Protein AF-A0A351KYH1-F1 (afdb_monomer_lite)

Foldseek 3Di:
DDDDDDDDPPDDDDDPPPDDPDPPPPPPPDDPAPVPDQKDWQDDDPPTKIKGFDPQKKKKAAPDLDD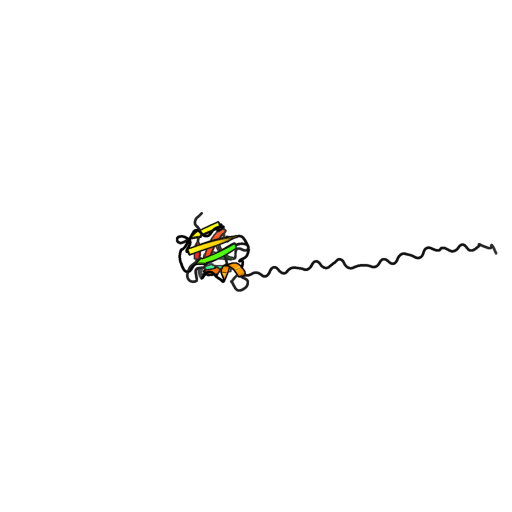DPPQFPDAPDNRRMGMHGGDDDPVVRVVGRIDMGTWIAIPPVGFIWDDPPPDTDTDDD

Sequence (125 aa):
MIYFPTQLLLIVEPWQIYSLPLIAEVRYQTDYFSEYPQQIRAGTERSAVLYRRQPGYYAVHYKEPGAIARGAVLQLNDGAIAVYSGEPDTTRLTSNQATIGPIYTLQPDGSLAVPTGMVFIRFAE

Secondary structure (DSSP, 8-state):
-------------------------------TTTTS-SEEEESSSTT-EEEEEEEEEEEEEESS--S--TT-SEEEGGGTEEEEES---HHHHSSSSEEEEEEEEEETT--EEEE-SS-EEEPP-

pLDDT: mean 75.53, std 16.76, range [33.25, 94.25]

Structure (mmCIF, N/CA/C/O backbone):
data_AF-A0A351KYH1-F1
#
_entry.id   AF-A0A351KYH1-F1
#
loop_
_atom_site.group_PDB
_atom_site.id
_atom_site.type_symbol
_atom_site.label_atom_id
_atom_site.label_alt_id
_atom_site.label_comp_id
_atom_site.label_asym_id
_atom_site.label_entity_id
_atom_site.label_seq_id
_atom_site.pdbx_PDB_ins_code
_atom_site.Cartn_x
_atom_site.Cartn_y
_atom_site.Cartn_z
_atom_site.occupancy
_atom_site.B_iso_or_equiv
_atom_site.auth_seq_id
_atom_site.auth_comp_id
_atom_site.auth_asym_id
_atom_site.auth_atom_id
_atom_site.pdbx_PDB_model_num
ATOM 1 N N . MET A 1 1 ? 64.179 -25.495 65.106 1.00 44.62 1 MET A N 1
ATOM 2 C CA . MET A 1 1 ? 65.105 -25.451 63.955 1.00 44.62 1 MET A CA 1
ATOM 3 C C . MET A 1 1 ? 64.949 -26.733 63.166 1.00 44.62 1 MET A C 1
ATOM 5 O O . MET A 1 1 ? 65.476 -27.751 63.586 1.00 44.62 1 MET A O 1
ATOM 9 N N . ILE A 1 2 ? 64.195 -26.687 62.070 1.00 37.56 2 ILE A N 1
ATOM 10 C CA . ILE A 1 2 ? 64.225 -27.715 61.028 1.00 37.56 2 ILE A CA 1
ATOM 11 C C . ILE A 1 2 ? 64.238 -26.956 59.703 1.00 37.56 2 ILE A C 1
ATOM 13 O O . ILE A 1 2 ? 63.425 -26.064 59.472 1.00 37.56 2 ILE A O 1
ATOM 17 N N . TYR A 1 3 ? 65.273 -27.254 58.934 1.00 33.25 3 TYR A N 1
ATOM 18 C CA . TYR A 1 3 ? 65.665 -26.663 57.667 1.00 33.25 3 TYR A CA 1
ATOM 19 C C . TYR A 1 3 ? 64.758 -27.235 56.567 1.00 33.25 3 TYR A C 1
ATOM 21 O O . TYR A 1 3 ? 64.664 -28.455 56.445 1.00 33.25 3 TYR A O 1
ATOM 29 N N . PHE A 1 4 ? 64.097 -26.385 55.782 1.00 40.91 4 PHE A N 1
ATOM 30 C CA . PHE A 1 4 ? 63.373 -26.803 54.577 1.00 40.91 4 PHE A CA 1
ATOM 31 C C . PHE A 1 4 ? 64.103 -26.242 53.353 1.00 40.91 4 PHE A C 1
ATOM 33 O O . PHE A 1 4 ? 64.294 -25.026 53.285 1.00 40.91 4 PHE A O 1
ATOM 40 N N . PRO A 1 5 ? 64.552 -27.091 52.412 1.00 47.28 5 PRO A N 1
ATOM 41 C CA . PRO A 1 5 ? 65.251 -26.629 51.229 1.00 47.28 5 PRO A CA 1
ATOM 42 C C . PRO A 1 5 ? 64.269 -26.076 50.193 1.00 47.28 5 PRO A C 1
ATOM 44 O O . PRO A 1 5 ? 63.198 -26.621 49.934 1.00 47.28 5 PRO A O 1
ATOM 47 N N . THR A 1 6 ? 64.699 -24.973 49.601 1.00 49.69 6 THR A N 1
ATOM 48 C CA . THR A 1 6 ? 64.114 -24.212 48.505 1.00 49.69 6 THR A CA 1
ATOM 49 C C . THR A 1 6 ? 63.897 -25.077 47.260 1.00 49.69 6 THR A C 1
ATOM 51 O O . THR A 1 6 ? 64.854 -25.613 46.704 1.00 49.69 6 THR A O 1
ATOM 54 N N . GLN A 1 7 ? 62.667 -25.128 46.746 1.00 45.44 7 GLN A N 1
ATOM 55 C CA . GLN A 1 7 ? 62.413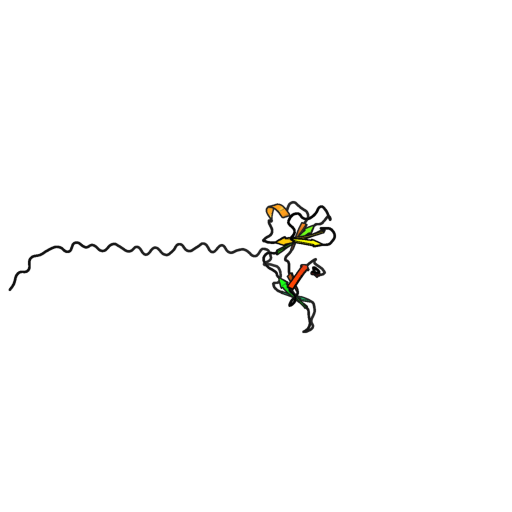 -25.384 45.328 1.00 45.44 7 GLN A CA 1
ATOM 56 C C . GLN A 1 7 ? 61.475 -24.304 44.789 1.00 45.44 7 GLN A C 1
ATOM 58 O O . GLN A 1 7 ? 60.378 -24.087 45.298 1.00 45.44 7 GLN A O 1
ATOM 63 N N . LEU A 1 8 ? 61.985 -23.587 43.786 1.00 40.31 8 LEU A N 1
ATOM 64 C CA . LEU A 1 8 ? 61.317 -22.534 43.037 1.00 40.31 8 LEU A CA 1
ATOM 65 C C . LEU A 1 8 ? 60.003 -23.044 42.433 1.00 40.31 8 LEU A C 1
ATOM 67 O O . LEU A 1 8 ? 60.016 -23.842 41.496 1.00 40.31 8 LEU A O 1
ATOM 71 N N . LEU A 1 9 ? 58.878 -22.510 42.904 1.00 42.03 9 LEU A N 1
ATOM 72 C CA . LEU A 1 9 ? 57.621 -22.523 42.161 1.00 42.03 9 LEU A CA 1
ATOM 73 C C . LEU A 1 9 ? 57.713 -21.491 41.031 1.00 42.03 9 LEU A C 1
ATOM 75 O O . LEU A 1 9 ? 57.341 -20.331 41.183 1.00 42.03 9 LEU A O 1
ATOM 79 N N . LEU A 1 10 ? 58.242 -21.921 39.887 1.00 47.59 10 LEU A N 1
ATOM 80 C CA . LEU A 1 10 ? 58.003 -21.264 38.605 1.00 47.59 10 LEU A CA 1
ATOM 81 C C . LEU A 1 10 ? 56.638 -21.718 38.082 1.00 47.59 10 LEU A C 1
ATOM 83 O O . LEU A 1 10 ? 56.552 -22.692 37.342 1.00 47.59 10 LEU A O 1
ATOM 87 N N . ILE A 1 11 ? 55.576 -21.006 38.454 1.00 41.84 11 ILE A N 1
ATOM 88 C CA . ILE A 1 11 ? 54.342 -20.965 37.664 1.00 41.84 11 ILE A CA 1
ATOM 89 C C . ILE A 1 11 ? 53.929 -19.498 37.598 1.00 41.84 11 ILE A C 1
ATOM 91 O O . ILE A 1 11 ? 53.256 -18.972 38.477 1.00 41.84 11 ILE A O 1
ATOM 95 N N . VAL A 1 12 ? 54.434 -18.818 36.571 1.00 45.91 12 VAL A N 1
ATOM 96 C CA . VAL A 1 12 ? 53.964 -1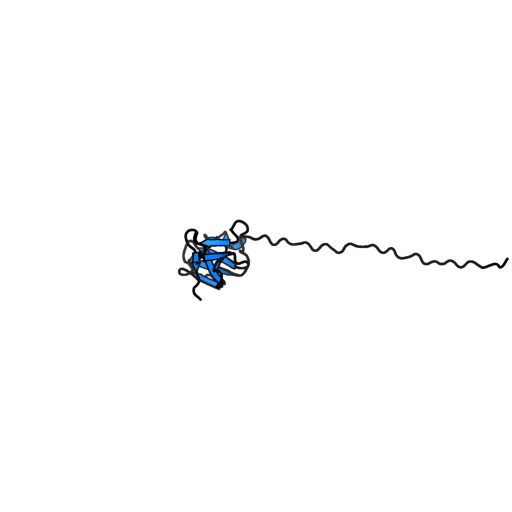7.495 36.166 1.00 45.91 12 VAL A CA 1
ATOM 97 C C . VAL A 1 12 ? 52.600 -17.709 35.513 1.00 45.91 12 VAL A C 1
ATOM 99 O O . VAL A 1 12 ? 52.498 -18.394 34.496 1.00 45.91 12 VAL A O 1
ATOM 102 N N . GLU A 1 13 ? 51.557 -17.181 36.146 1.00 53.56 13 GLU A N 1
ATOM 103 C CA . GLU A 1 13 ? 50.176 -17.231 35.670 1.00 53.56 13 GLU A CA 1
ATOM 104 C C . GLU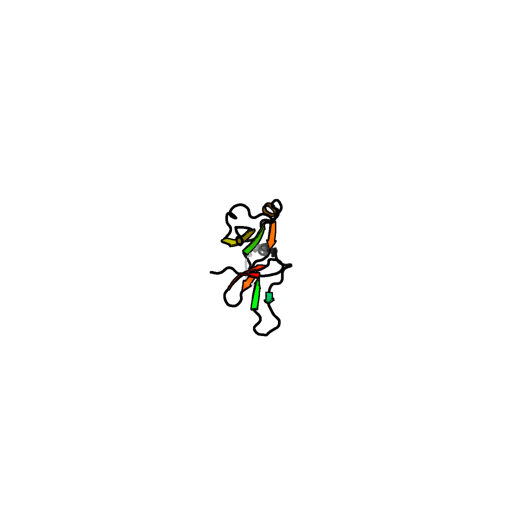 A 1 13 ? 50.054 -16.594 34.271 1.00 53.56 13 GLU A C 1
ATOM 106 O O . GLU A 1 13 ? 50.631 -15.527 34.026 1.00 53.56 13 GLU A O 1
ATOM 111 N N . PRO A 1 14 ? 49.325 -17.208 33.321 1.00 49.97 14 PRO A N 1
ATOM 112 C CA . PRO A 1 14 ? 49.096 -16.586 32.031 1.00 49.97 14 PRO A CA 1
ATOM 113 C C . PRO A 1 14 ? 48.080 -15.450 32.185 1.00 49.97 14 PRO A C 1
ATOM 115 O O . PRO A 1 14 ? 46.944 -15.645 32.611 1.00 49.97 14 PRO A O 1
ATOM 118 N N . TRP A 1 15 ? 48.511 -14.255 31.792 1.00 40.19 15 TRP A N 1
ATOM 119 C CA . TRP A 1 15 ? 47.706 -13.053 31.632 1.00 40.19 15 TRP A CA 1
ATOM 120 C C . TRP A 1 15 ? 46.444 -13.345 30.801 1.00 40.19 15 TRP A C 1
ATOM 122 O O . TRP A 1 15 ? 46.505 -13.436 29.575 1.00 40.19 15 TRP A O 1
ATOM 132 N N . GLN A 1 16 ? 45.284 -13.473 31.452 1.00 49.66 16 GLN A N 1
ATOM 133 C CA . GLN A 1 16 ? 43.989 -13.445 30.771 1.00 49.66 16 GLN A CA 1
ATOM 134 C C . GLN A 1 16 ? 43.712 -12.014 30.310 1.00 49.66 16 GLN A C 1
ATOM 136 O O . GLN A 1 16 ? 43.208 -11.172 31.051 1.00 49.66 16 GLN A O 1
ATOM 141 N N . ILE A 1 17 ? 44.064 -11.739 29.057 1.00 56.19 17 ILE A N 1
ATOM 142 C CA . ILE A 1 17 ? 43.616 -10.549 28.342 1.00 56.19 17 ILE A CA 1
ATOM 143 C C . ILE A 1 17 ? 42.111 -10.721 28.124 1.00 56.19 17 ILE A C 1
ATOM 145 O O . ILE A 1 17 ? 41.678 -11.495 27.272 1.00 56.19 17 ILE A O 1
ATOM 149 N N . TYR A 1 18 ? 41.298 -10.028 28.918 1.00 49.97 18 TYR A N 1
ATOM 150 C CA . TYR A 1 18 ? 39.865 -9.920 28.670 1.00 49.97 18 TYR A CA 1
ATOM 151 C C . TYR A 1 18 ? 39.649 -9.080 27.404 1.00 49.97 18 TYR A C 1
ATOM 153 O O . TYR A 1 18 ? 39.580 -7.854 27.458 1.00 49.97 18 TYR A O 1
ATOM 161 N N . SER A 1 19 ? 39.570 -9.729 26.244 1.00 60.88 19 SER A N 1
ATOM 162 C CA . SER A 1 19 ? 39.052 -9.099 25.031 1.00 60.88 19 SER A CA 1
ATOM 163 C C . SER A 1 19 ? 37.539 -8.959 25.176 1.00 60.88 19 SER A C 1
ATOM 165 O O . SER A 1 19 ? 36.827 -9.960 25.259 1.00 60.88 19 SER A O 1
ATOM 167 N N . LEU A 1 20 ? 37.044 -7.720 25.228 1.00 63.47 20 LEU A N 1
ATOM 168 C CA . LEU A 1 20 ? 35.613 -7.450 25.090 1.00 63.47 20 LEU A CA 1
ATOM 169 C C . LEU A 1 20 ? 35.122 -8.115 23.793 1.00 63.47 20 LEU A C 1
ATOM 171 O O . LEU A 1 20 ? 35.824 -8.027 22.778 1.00 63.47 20 LEU A O 1
ATOM 175 N N . PRO A 1 21 ? 33.962 -8.796 23.800 1.00 60.97 21 PRO A N 1
ATOM 176 C CA . PRO A 1 21 ? 33.424 -9.373 22.580 1.00 60.97 21 PRO A CA 1
ATOM 177 C C . PRO A 1 21 ? 33.266 -8.260 21.547 1.00 60.97 21 PRO A C 1
ATOM 179 O O . PRO A 1 21 ? 32.829 -7.156 21.880 1.00 60.97 21 PRO A O 1
ATOM 182 N N . LEU A 1 22 ? 33.658 -8.557 20.306 1.00 61.97 22 LEU A N 1
ATOM 183 C CA . LEU A 1 22 ? 33.458 -7.695 19.149 1.00 61.97 22 LEU A CA 1
ATOM 184 C C . LEU A 1 22 ? 32.006 -7.206 19.181 1.00 61.97 22 LEU A C 1
ATOM 186 O O . LEU A 1 22 ? 31.084 -8.008 19.028 1.00 61.97 22 LEU A O 1
ATOM 190 N N . ILE A 1 23 ? 31.802 -5.918 19.464 1.00 63.25 23 ILE A N 1
ATOM 191 C CA . ILE A 1 23 ? 30.474 -5.309 19.444 1.00 63.25 23 ILE A CA 1
ATOM 192 C C . ILE A 1 23 ? 29.972 -5.520 18.021 1.00 63.25 23 ILE A C 1
ATOM 194 O O . ILE A 1 23 ? 30.526 -4.947 17.084 1.00 63.25 23 ILE A O 1
ATOM 198 N N . ALA A 1 24 ? 28.992 -6.408 17.850 1.00 64.75 24 ALA A N 1
ATOM 199 C CA . ALA A 1 24 ? 28.357 -6.612 16.563 1.00 64.75 24 ALA A CA 1
ATOM 200 C C . ALA A 1 24 ? 27.868 -5.241 16.091 1.00 64.75 24 ALA A C 1
ATOM 202 O O . ALA A 1 24 ? 27.123 -4.576 16.814 1.00 64.75 24 ALA A O 1
ATOM 203 N N . GLU A 1 25 ? 28.333 -4.789 14.926 1.00 59.19 25 GLU A N 1
ATOM 204 C CA . GLU A 1 25 ? 27.814 -3.574 14.310 1.00 59.19 25 GLU A CA 1
ATOM 205 C C . GLU A 1 25 ? 26.296 -3.717 14.209 1.00 59.19 25 GLU A C 1
ATOM 207 O O . GLU A 1 25 ? 25.776 -4.522 13.431 1.00 59.19 25 GLU A O 1
ATOM 212 N N . VAL A 1 26 ? 25.573 -2.951 15.024 1.00 59.62 26 VAL A N 1
ATOM 213 C CA . VAL A 1 26 ? 24.128 -2.821 14.896 1.00 59.62 26 VAL A CA 1
ATOM 214 C C . VAL A 1 26 ? 23.908 -2.044 13.609 1.00 59.62 26 VAL A C 1
ATOM 216 O O . VAL A 1 26 ? 23.986 -0.816 13.580 1.00 59.62 26 VAL A O 1
ATOM 219 N N . ARG A 1 27 ? 23.690 -2.765 12.507 1.00 54.81 27 ARG A N 1
ATOM 220 C CA . ARG A 1 27 ? 23.217 -2.158 11.268 1.00 54.81 27 ARG A CA 1
ATOM 221 C C . ARG A 1 27 ? 21.812 -1.650 11.546 1.00 54.81 27 ARG A C 1
ATOM 223 O O . ARG A 1 27 ? 20.863 -2.428 11.573 1.00 54.81 27 ARG A O 1
ATOM 230 N N . TYR A 1 28 ? 21.692 -0.353 11.808 1.00 56.44 28 TYR A N 1
ATOM 231 C CA . TYR A 1 28 ? 20.398 0.308 11.847 1.00 56.44 28 TYR A CA 1
ATOM 232 C C . TYR A 1 28 ? 19.781 0.161 10.459 1.00 56.44 28 TYR A C 1
ATOM 234 O O . TYR A 1 28 ? 20.248 0.759 9.492 1.00 56.44 28 TYR A O 1
ATOM 242 N N . GLN A 1 29 ? 18.772 -0.698 10.349 1.00 62.84 29 GLN A N 1
ATOM 243 C CA . GLN A 1 29 ? 17.964 -0.779 9.148 1.00 62.84 29 GLN A CA 1
ATOM 244 C C . GLN A 1 29 ? 17.128 0.498 9.096 1.00 62.84 29 GLN A C 1
ATOM 246 O O . GLN A 1 29 ? 16.171 0.657 9.851 1.00 62.84 29 GLN A O 1
ATOM 251 N N . THR A 1 30 ? 17.564 1.453 8.279 1.00 71.25 30 THR A N 1
ATOM 252 C CA . THR A 1 30 ? 16.851 2.712 8.071 1.00 71.25 30 THR A CA 1
ATOM 253 C C . THR A 1 30 ? 15.492 2.410 7.451 1.00 71.25 30 THR A C 1
ATOM 255 O O . THR A 1 30 ? 15.423 1.866 6.352 1.00 71.25 30 THR A O 1
ATOM 258 N N . ASP A 1 31 ? 14.414 2.755 8.153 1.00 84.94 31 ASP A N 1
ATOM 259 C CA . ASP A 1 31 ? 13.052 2.661 7.627 1.00 84.94 31 ASP A CA 1
ATOM 260 C C . ASP A 1 31 ? 12.866 3.711 6.522 1.00 84.94 31 ASP A C 1
ATOM 262 O O . ASP A 1 31 ? 12.806 4.918 6.795 1.00 84.94 31 ASP A O 1
ATOM 266 N N . TYR A 1 32 ? 12.785 3.242 5.273 1.00 86.75 32 TYR A N 1
ATOM 267 C CA . TYR A 1 32 ? 12.640 4.092 4.090 1.00 86.75 32 TYR A CA 1
ATOM 268 C C . TYR A 1 32 ? 11.391 4.981 4.157 1.00 86.75 32 TYR A C 1
ATOM 270 O O . TYR A 1 32 ? 11.375 6.088 3.624 1.00 86.75 32 TYR A O 1
ATOM 278 N N . PHE A 1 33 ? 10.350 4.530 4.860 1.00 91.12 33 PHE A N 1
ATOM 279 C CA . PHE A 1 33 ? 9.088 5.245 5.006 1.00 91.12 33 PHE A CA 1
ATOM 280 C C . PHE A 1 33 ? 8.946 5.918 6.374 1.00 91.12 33 PHE A C 1
ATOM 282 O O . PHE A 1 33 ? 7.829 6.208 6.801 1.00 91.12 33 PHE A O 1
ATOM 289 N N . SER A 1 34 ? 10.047 6.192 7.076 1.00 90.75 34 SER A N 1
ATOM 290 C CA . SER A 1 34 ? 10.042 6.834 8.402 1.00 90.75 34 SER A CA 1
ATOM 291 C C . SER A 1 34 ? 9.261 8.155 8.462 1.00 90.75 34 SER A C 1
ATOM 293 O O . SER A 1 34 ? 8.632 8.428 9.482 1.00 90.75 34 SER A O 1
ATOM 295 N N . GLU A 1 35 ? 9.220 8.922 7.369 1.00 91.00 35 GLU A N 1
ATOM 296 C CA . GLU A 1 35 ? 8.465 10.182 7.264 1.00 91.00 35 GLU A CA 1
ATOM 297 C C . GLU A 1 35 ? 6.942 9.992 7.175 1.00 91.00 35 GLU A C 1
ATOM 299 O O . GLU A 1 35 ? 6.171 10.919 7.422 1.00 91.00 35 GLU A O 1
ATOM 304 N N . TYR A 1 36 ? 6.482 8.788 6.835 1.00 90.56 36 TYR A N 1
ATOM 305 C CA . TYR A 1 36 ? 5.062 8.478 6.753 1.00 90.56 36 TYR A CA 1
ATOM 306 C C . TYR A 1 36 ? 4.511 8.141 8.147 1.00 90.56 36 TYR A C 1
ATOM 308 O O . TYR A 1 36 ? 5.232 7.621 9.004 1.00 90.56 36 TYR A O 1
ATOM 316 N N . PRO A 1 37 ? 3.216 8.367 8.412 1.00 92.56 37 PRO A N 1
ATOM 317 C CA . PRO A 1 37 ? 2.625 7.997 9.691 1.00 92.56 37 PRO A CA 1
ATOM 318 C C . PRO A 1 37 ? 2.557 6.473 9.852 1.00 92.56 37 PRO 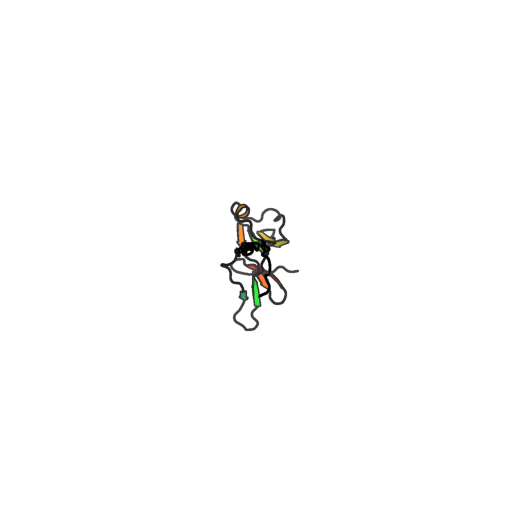A C 1
ATOM 320 O O . PRO A 1 37 ? 2.267 5.739 8.905 1.00 92.56 37 PRO A O 1
ATOM 323 N N . GLN A 1 38 ? 2.772 5.987 11.075 1.00 93.62 38 GLN A N 1
ATOM 324 C CA . GLN A 1 38 ? 2.636 4.562 11.411 1.00 93.62 38 GLN A CA 1
ATOM 325 C C . GLN A 1 38 ? 1.181 4.087 11.373 1.00 93.62 38 GLN A C 1
ATOM 327 O O . GLN A 1 38 ? 0.902 2.922 11.086 1.00 93.62 38 GLN A O 1
ATOM 332 N N . GLN A 1 39 ? 0.248 4.990 11.677 1.00 92.94 39 GLN A N 1
ATOM 333 C CA . GLN A 1 39 ? -1.181 4.721 11.698 1.00 92.94 39 GLN A CA 1
ATOM 334 C C . GLN A 1 39 ? -1.945 5.878 11.070 1.00 92.94 39 GLN A C 1
ATOM 336 O O . GLN A 1 39 ? -1.623 7.043 11.295 1.00 92.94 39 GLN A O 1
ATOM 341 N N . ILE A 1 40 ? -2.976 5.542 10.304 1.00 91.19 40 ILE A N 1
ATOM 342 C CA . ILE A 1 40 ? -3.879 6.502 9.679 1.00 91.19 40 ILE A CA 1
ATOM 343 C C . ILE A 1 40 ? -5.298 6.131 10.079 1.00 91.19 40 ILE A C 1
ATOM 345 O O . ILE A 1 40 ? -5.732 4.995 9.905 1.00 91.19 40 ILE A O 1
ATOM 349 N N . ARG A 1 41 ? -6.027 7.107 10.615 1.00 90.56 41 ARG A N 1
ATOM 350 C CA . ARG A 1 41 ? -7.430 6.956 10.990 1.00 90.56 41 ARG A CA 1
ATOM 351 C C . ARG A 1 41 ? -8.305 7.625 9.940 1.00 90.56 41 ARG A C 1
ATOM 353 O O . ARG A 1 41 ? -8.202 8.829 9.724 1.00 90.56 41 ARG A O 1
ATOM 360 N N . ALA A 1 42 ? -9.160 6.844 9.294 1.00 86.38 42 ALA A N 1
ATOM 361 C CA . ALA A 1 42 ? -10.124 7.327 8.319 1.00 86.38 42 ALA A CA 1
ATOM 362 C C . ALA A 1 42 ? -11.464 7.602 9.015 1.00 86.38 42 ALA A C 1
ATOM 364 O O . ALA A 1 42 ? -12.278 6.699 9.211 1.00 86.38 42 ALA A O 1
ATOM 365 N N . GLY A 1 43 ? -11.663 8.862 9.409 1.00 84.56 43 GLY A N 1
ATOM 366 C CA . GLY A 1 43 ? -12.861 9.348 10.096 1.00 84.56 43 GLY A CA 1
ATOM 367 C C . GLY A 1 43 ? -12.585 9.870 11.510 1.00 84.56 43 GLY A C 1
ATOM 368 O O . GLY A 1 43 ? -11.520 9.654 12.090 1.00 84.56 43 GLY A O 1
ATOM 369 N N . THR A 1 44 ? -13.558 10.582 12.075 1.00 85.38 44 THR A N 1
ATOM 370 C CA . THR A 1 44 ? -13.462 11.190 13.415 1.00 85.38 44 THR A CA 1
ATOM 371 C C . THR A 1 44 ? -14.181 10.372 14.493 1.00 85.38 44 THR A C 1
ATOM 373 O O . THR A 1 44 ? -13.837 10.473 15.675 1.00 85.38 44 THR A O 1
ATOM 376 N N . GLU A 1 45 ? -15.116 9.506 14.099 1.00 88.94 45 GLU A N 1
ATOM 377 C CA . GLU A 1 45 ? -15.947 8.680 14.982 1.00 88.94 45 GLU A CA 1
ATOM 378 C C . GLU A 1 45 ? -15.193 7.512 15.624 1.00 88.94 45 GLU A C 1
ATOM 380 O O . GLU A 1 45 ? -14.202 7.022 15.091 1.00 88.94 45 GLU A O 1
ATOM 385 N N . ARG A 1 46 ? -15.660 7.004 16.771 1.00 78.88 46 ARG A N 1
ATOM 386 C CA . ARG A 1 46 ? -15.018 5.855 17.448 1.00 78.88 46 ARG A CA 1
ATOM 387 C C . ARG A 1 46 ? -14.956 4.586 16.585 1.00 78.88 46 ARG A C 1
ATOM 389 O O . ARG A 1 46 ? -14.042 3.797 16.767 1.00 78.88 46 ARG A O 1
ATOM 396 N N . SER A 1 47 ? -15.888 4.435 15.651 1.00 82.56 47 SER A N 1
ATOM 397 C CA . SER A 1 47 ? -15.965 3.380 14.630 1.00 82.56 47 SER A CA 1
ATOM 398 C C . SER A 1 47 ? -15.068 3.631 13.410 1.00 82.56 47 SER A C 1
ATOM 400 O O . SER A 1 47 ? -15.107 2.857 12.457 1.00 82.56 47 SER A O 1
ATOM 402 N N . ALA A 1 48 ? -14.288 4.717 13.403 1.00 85.00 48 ALA A N 1
ATOM 403 C CA . ALA A 1 48 ? -13.426 5.071 12.286 1.00 85.00 48 ALA A CA 1
ATOM 404 C C . ALA A 1 48 ? -12.438 3.950 11.968 1.00 85.00 48 ALA A C 1
ATOM 406 O O . ALA A 1 48 ? -11.807 3.362 12.848 1.00 85.00 48 ALA A O 1
ATOM 407 N N . VAL A 1 49 ? -12.277 3.721 10.673 1.00 89.19 49 VAL A N 1
ATOM 408 C CA . VAL A 1 49 ? -11.377 2.711 10.143 1.00 89.19 49 VAL A CA 1
ATOM 409 C C . VAL A 1 49 ? -9.928 3.084 10.458 1.00 89.19 49 VAL A C 1
ATOM 411 O O . VAL A 1 49 ? -9.524 4.237 10.292 1.00 89.19 49 VAL A O 1
ATOM 414 N N . LEU A 1 50 ? -9.134 2.098 10.870 1.00 91.81 50 LEU A N 1
ATOM 415 C CA . LEU A 1 50 ? -7.709 2.260 11.132 1.00 91.81 50 LEU A CA 1
ATOM 416 C C . LEU A 1 50 ? -6.882 1.534 10.077 1.00 91.81 50 LEU A C 1
ATOM 418 O O . LEU A 1 50 ? -7.142 0.381 9.743 1.00 91.81 50 LEU A O 1
ATOM 422 N N . TYR A 1 51 ? -5.852 2.215 9.601 1.00 93.00 51 TYR A N 1
ATOM 423 C CA . TYR A 1 51 ? -4.823 1.673 8.735 1.00 93.00 51 TYR A CA 1
ATOM 424 C C . TYR A 1 51 ? -3.493 1.696 9.473 1.00 93.00 51 TYR A C 1
ATOM 426 O O . TYR A 1 51 ? -3.151 2.699 10.100 1.00 93.00 51 TYR A O 1
ATOM 434 N N . ARG A 1 52 ? -2.721 0.615 9.387 1.00 94.25 52 ARG A N 1
ATOM 435 C CA . ARG A 1 52 ? -1.382 0.520 9.979 1.00 94.25 52 ARG A CA 1
ATOM 436 C C . ARG A 1 52 ? -0.345 0.325 8.885 1.00 94.25 52 ARG A C 1
ATOM 438 O O . ARG A 1 52 ? -0.587 -0.460 7.978 1.00 94.25 52 ARG A O 1
ATOM 445 N N . ARG A 1 53 ? 0.789 1.028 8.948 1.00 93.88 53 ARG A N 1
ATOM 446 C CA . ARG A 1 53 ? 1.864 0.834 7.969 1.00 93.88 53 ARG A CA 1
ATOM 447 C C . ARG A 1 53 ? 2.363 -0.607 8.049 1.00 93.88 53 ARG A C 1
ATOM 449 O O . ARG A 1 53 ? 2.651 -1.103 9.138 1.00 93.88 53 ARG A O 1
ATOM 456 N N . GLN A 1 54 ? 2.454 -1.254 6.894 1.00 92.31 54 GLN A N 1
ATOM 457 C CA . GLN A 1 54 ? 2.911 -2.625 6.755 1.00 92.31 54 GLN A CA 1
ATOM 458 C C . GLN A 1 54 ? 4.385 -2.627 6.331 1.00 92.31 54 GLN A C 1
ATOM 460 O O . GLN A 1 54 ? 4.686 -2.245 5.200 1.00 92.31 54 GLN A O 1
ATOM 465 N N . PRO A 1 55 ? 5.313 -3.037 7.211 1.00 90.69 55 PRO A N 1
ATOM 466 C CA . PRO A 1 55 ? 6.720 -3.153 6.848 1.00 90.69 55 PRO A CA 1
ATOM 467 C C . PRO A 1 55 ? 6.944 -4.305 5.859 1.00 90.69 55 PRO A C 1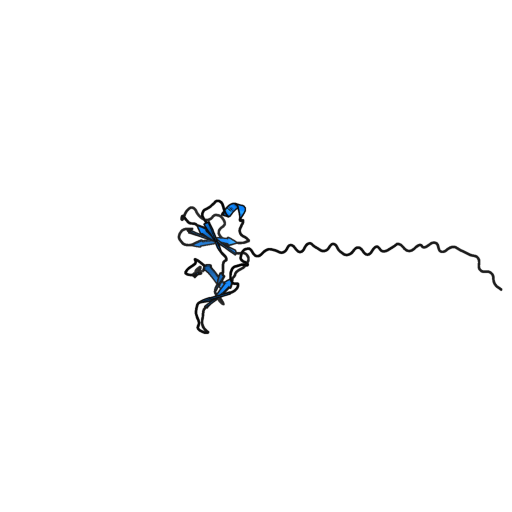
ATOM 469 O O . PRO A 1 55 ? 6.161 -5.258 5.807 1.00 90.69 55 PRO A O 1
ATOM 472 N N . GLY A 1 56 ? 8.034 -4.228 5.092 1.00 89.69 56 GLY A N 1
ATOM 473 C CA . GLY A 1 56 ? 8.405 -5.254 4.115 1.00 89.69 56 GLY A CA 1
ATOM 474 C C . GLY A 1 56 ? 7.558 -5.253 2.842 1.00 89.69 56 GLY A C 1
ATOM 475 O O . GLY A 1 56 ? 7.608 -6.227 2.094 1.00 89.69 56 GLY A O 1
ATOM 476 N N . TYR A 1 57 ? 6.788 -4.191 2.597 1.00 91.62 57 TYR A N 1
ATOM 477 C CA . TYR A 1 57 ? 6.096 -3.959 1.334 1.00 91.62 57 TYR A CA 1
ATOM 478 C C . TYR A 1 57 ? 6.189 -2.490 0.927 1.00 91.62 57 TYR A C 1
ATOM 480 O O . TYR A 1 57 ? 6.154 -1.594 1.773 1.00 91.62 57 TYR A O 1
ATOM 488 N N . TYR A 1 58 ? 6.228 -2.243 -0.379 1.00 91.88 58 TYR A N 1
ATOM 489 C CA . TYR A 1 58 ? 6.169 -0.900 -0.949 1.00 91.88 58 TYR A CA 1
ATOM 490 C C . TYR A 1 58 ? 5.296 -0.857 -2.202 1.00 91.88 58 TYR A C 1
ATOM 492 O O . TYR A 1 58 ? 5.174 -1.842 -2.932 1.00 91.88 58 TYR A O 1
ATOM 500 N N . ALA A 1 59 ? 4.686 0.302 -2.444 1.00 91.50 59 ALA A N 1
ATOM 501 C CA . ALA A 1 59 ? 3.943 0.603 -3.658 1.00 91.50 59 ALA A CA 1
ATOM 502 C C . ALA A 1 59 ? 4.822 1.384 -4.634 1.00 91.50 59 ALA A C 1
ATOM 504 O O . ALA A 1 59 ? 5.591 2.254 -4.224 1.00 91.50 59 ALA A O 1
ATOM 505 N N . VAL A 1 60 ? 4.648 1.134 -5.926 1.00 89.44 60 VAL A N 1
ATOM 506 C CA . VAL A 1 60 ? 5.179 1.955 -7.013 1.00 89.44 60 VAL A CA 1
ATOM 507 C C . VAL A 1 60 ? 4.004 2.465 -7.839 1.00 89.44 60 VAL A C 1
ATOM 509 O O . VAL A 1 60 ? 3.203 1.675 -8.331 1.00 89.44 60 VAL A O 1
ATOM 512 N N . HIS A 1 61 ? 3.906 3.784 -7.976 1.00 88.25 61 HIS A N 1
ATOM 513 C CA . HIS A 1 61 ? 2.913 4.490 -8.781 1.00 88.25 61 HIS A CA 1
ATOM 514 C C . HIS A 1 61 ? 3.566 4.937 -10.087 1.00 88.25 61 HIS A C 1
ATOM 516 O O . HIS A 1 61 ? 4.380 5.859 -10.074 1.00 88.25 61 HIS A O 1
ATOM 522 N N . TYR A 1 62 ? 3.235 4.297 -11.202 1.00 85.00 62 TYR A N 1
ATOM 523 C CA . TYR A 1 62 ? 3.756 4.642 -12.524 1.00 85.00 62 TYR A CA 1
ATOM 524 C C . TYR A 1 62 ? 2.946 5.784 -13.149 1.00 85.00 62 TYR A C 1
ATOM 526 O O . TYR A 1 62 ? 1.720 5.806 -13.046 1.00 85.00 62 TYR A O 1
ATOM 534 N N . LYS A 1 63 ? 3.618 6.739 -13.810 1.00 79.62 63 LYS A N 1
ATOM 535 C CA . LYS A 1 63 ? 2.934 7.827 -14.537 1.00 79.62 63 LYS A CA 1
ATOM 536 C C . LYS A 1 63 ? 2.205 7.356 -15.791 1.00 79.62 63 LYS A C 1
ATOM 538 O O . LYS A 1 63 ? 1.162 7.910 -16.121 1.00 79.62 63 LYS A O 1
ATOM 543 N N . GLU A 1 64 ? 2.751 6.357 -16.474 1.00 73.94 64 GLU A N 1
ATOM 544 C CA . GLU A 1 64 ? 2.128 5.744 -17.643 1.00 73.94 64 GLU A CA 1
ATOM 545 C C . GLU A 1 64 ? 1.808 4.278 -17.327 1.00 73.94 64 GLU A C 1
ATOM 547 O O . GLU A 1 64 ? 2.683 3.563 -16.827 1.00 73.94 64 GLU A O 1
ATOM 552 N N . PRO A 1 65 ? 0.573 3.813 -17.588 1.00 64.69 65 PRO A N 1
ATOM 553 C CA . PRO A 1 65 ? 0.242 2.399 -17.493 1.00 64.69 65 PRO A CA 1
ATOM 554 C C . PRO A 1 65 ? 1.008 1.658 -18.592 1.00 64.69 65 PRO A C 1
ATOM 556 O O . PRO A 1 65 ? 0.771 1.857 -19.782 1.00 64.69 65 PRO A O 1
ATOM 559 N N . GLY A 1 66 ? 1.979 0.837 -18.206 1.00 60.00 66 GLY A N 1
ATOM 560 C CA . GLY A 1 66 ? 2.886 0.225 -19.167 1.00 60.00 66 GLY A CA 1
ATOM 561 C C . GLY A 1 66 ? 3.599 -0.988 -18.595 1.00 60.00 66 GLY A C 1
ATOM 562 O O . GLY A 1 66 ? 4.344 -0.867 -17.633 1.00 60.00 66 GLY A O 1
ATOM 563 N N . ALA A 1 67 ? 3.368 -2.129 -19.252 1.00 55.59 67 ALA A N 1
ATOM 564 C CA . ALA A 1 67 ? 3.980 -3.444 -19.067 1.00 55.59 67 ALA A CA 1
ATOM 565 C C . ALA A 1 67 ? 4.013 -3.973 -17.621 1.00 55.59 67 ALA A C 1
ATOM 567 O O . ALA A 1 67 ? 4.821 -3.538 -16.811 1.00 55.59 67 ALA A O 1
ATOM 568 N N . ILE A 1 68 ? 3.181 -4.995 -17.369 1.00 60.94 68 ILE A N 1
ATOM 569 C CA . ILE A 1 68 ? 3.208 -5.947 -16.241 1.00 60.94 68 ILE A CA 1
ATOM 570 C C . ILE A 1 68 ? 4.413 -5.725 -15.325 1.00 60.94 68 ILE A C 1
ATOM 572 O O . ILE A 1 68 ? 5.544 -6.074 -15.683 1.00 60.94 68 ILE A O 1
ATOM 576 N N . ALA A 1 69 ? 4.151 -5.180 -14.140 1.00 70.44 69 ALA A N 1
ATOM 577 C CA . ALA A 1 69 ? 5.156 -4.919 -13.124 1.00 70.44 69 ALA A CA 1
ATOM 578 C C . ALA A 1 69 ? 5.811 -6.245 -12.690 1.00 70.44 69 ALA A C 1
ATOM 580 O O . ALA A 1 69 ? 5.315 -6.966 -11.823 1.00 70.44 69 ALA A O 1
ATOM 581 N N . ARG A 1 70 ? 6.901 -6.635 -13.366 1.00 75.31 70 ARG A N 1
ATOM 582 C CA . ARG A 1 70 ? 7.562 -7.929 -13.149 1.00 75.31 70 ARG A CA 1
ATOM 583 C C . ARG A 1 70 ? 8.028 -8.022 -11.700 1.00 75.31 70 ARG A C 1
ATOM 585 O O . ARG A 1 70 ? 8.734 -7.137 -11.225 1.00 75.31 70 ARG A O 1
ATOM 592 N N . GLY A 1 71 ? 7.644 -9.101 -11.020 1.00 80.81 71 GLY A N 1
ATOM 593 C CA . GLY A 1 71 ? 7.958 -9.313 -9.605 1.00 80.81 71 GLY A CA 1
ATOM 594 C C . GLY A 1 71 ? 7.052 -8.560 -8.628 1.00 80.81 71 GLY A C 1
ATOM 595 O O . GLY A 1 71 ? 7.284 -8.644 -7.425 1.00 80.81 71 GLY A O 1
ATOM 596 N N . ALA A 1 72 ? 6.029 -7.847 -9.111 1.00 87.19 72 ALA A N 1
ATOM 597 C CA . ALA A 1 72 ? 4.992 -7.312 -8.244 1.00 87.19 72 ALA A CA 1
ATOM 598 C C . ALA A 1 72 ? 4.140 -8.455 -7.686 1.00 87.19 72 ALA A C 1
ATOM 600 O O . ALA A 1 72 ? 3.737 -9.363 -8.414 1.00 87.19 72 ALA A O 1
ATOM 601 N N . VAL A 1 73 ? 3.858 -8.380 -6.391 1.00 89.50 73 VAL A N 1
ATOM 602 C CA . VAL A 1 73 ? 2.979 -9.306 -5.677 1.00 89.50 73 VAL A CA 1
ATOM 603 C C . VAL A 1 73 ? 1.518 -8.994 -6.004 1.00 89.50 73 VAL A C 1
ATOM 605 O O . VAL A 1 73 ? 0.699 -9.901 -6.080 1.00 89.50 73 VAL A O 1
ATOM 608 N N . LEU A 1 74 ? 1.196 -7.713 -6.231 1.00 87.62 74 LEU A N 1
ATOM 609 C CA . LEU A 1 74 ? -0.136 -7.237 -6.617 1.00 87.62 74 LEU A CA 1
ATOM 610 C C . LEU A 1 74 ? -0.031 -6.072 -7.611 1.00 87.62 74 LEU A C 1
ATOM 612 O O . LEU A 1 74 ? 0.940 -5.312 -7.582 1.00 87.62 74 LEU A O 1
ATOM 616 N N . GLN A 1 75 ? -1.038 -5.908 -8.471 1.00 87.44 75 GLN A N 1
ATOM 617 C CA . GLN A 1 75 ? -1.147 -4.798 -9.427 1.00 87.44 75 GLN A CA 1
ATOM 618 C C . GLN A 1 75 ? -2.576 -4.237 -9.435 1.00 87.44 75 GLN A C 1
ATOM 620 O O . GLN A 1 75 ? -3.536 -4.982 -9.260 1.00 87.44 75 GLN A O 1
ATOM 625 N N . LEU A 1 76 ? -2.713 -2.927 -9.640 1.00 80.00 76 LEU A N 1
ATOM 626 C CA . LEU A 1 76 ? -3.989 -2.214 -9.759 1.00 80.00 76 LEU A CA 1
ATOM 627 C C . LEU A 1 76 ? -3.969 -1.297 -10.980 1.00 80.00 76 LEU A C 1
ATOM 629 O O . LEU A 1 76 ? -2.896 -0.898 -11.441 1.00 80.00 76 LEU A O 1
ATOM 633 N N . ASN A 1 77 ? -5.165 -0.905 -11.432 1.00 77.69 77 ASN A N 1
ATOM 634 C CA . ASN A 1 77 ? -5.372 0.075 -12.503 1.00 77.69 77 ASN A CA 1
ATOM 635 C C . ASN A 1 77 ? -4.515 -0.244 -13.740 1.00 77.69 77 ASN A C 1
ATOM 637 O O . ASN A 1 77 ? -3.700 0.575 -14.161 1.00 77.69 77 ASN A O 1
ATOM 641 N N . ASP A 1 78 ? -4.632 -1.477 -14.241 1.00 76.94 78 ASP A N 1
ATOM 642 C CA . ASP A 1 78 ? -3.893 -1.981 -15.408 1.00 76.94 78 ASP A CA 1
ATOM 643 C C . ASP A 1 78 ? -2.363 -1.818 -15.307 1.00 76.94 78 ASP A C 1
ATOM 645 O O . ASP A 1 78 ? -1.666 -1.580 -16.292 1.00 76.94 78 ASP A O 1
ATOM 649 N N . GLY A 1 79 ? -1.828 -1.953 -14.089 1.00 77.25 79 GLY A N 1
ATOM 650 C CA . GLY A 1 79 ? -0.394 -1.862 -13.811 1.00 77.25 79 GLY A CA 1
ATOM 651 C C . GLY A 1 79 ? 0.098 -0.453 -13.482 1.00 77.25 79 GLY A C 1
ATOM 652 O O . GLY A 1 79 ? 1.296 -0.274 -13.289 1.00 77.25 79 GLY A O 1
ATOM 653 N N . ALA A 1 80 ? -0.788 0.543 -13.360 1.00 83.00 80 ALA A N 1
ATOM 654 C CA . ALA A 1 80 ? -0.406 1.885 -12.914 1.00 83.00 80 ALA A CA 1
ATOM 655 C C . ALA A 1 80 ? 0.064 1.915 -11.449 1.00 83.00 80 ALA A C 1
ATOM 657 O O . ALA A 1 80 ? 0.838 2.791 -11.063 1.00 83.00 80 ALA A O 1
ATOM 658 N N . ILE A 1 81 ? -0.383 0.962 -10.626 1.00 87.00 81 ILE A N 1
ATOM 659 C CA . ILE A 1 81 ? 0.117 0.778 -9.261 1.00 87.00 81 ILE A CA 1
ATOM 660 C C . ILE A 1 81 ? 0.546 -0.674 -9.095 1.00 87.00 81 ILE A C 1
ATOM 662 O O . ILE A 1 81 ? -0.233 -1.589 -9.360 1.00 87.00 81 ILE A O 1
ATOM 666 N N . ALA A 1 82 ? 1.763 -0.882 -8.609 1.00 89.44 82 ALA A N 1
ATOM 667 C CA . ALA A 1 82 ? 2.297 -2.200 -8.304 1.00 89.44 82 ALA A CA 1
ATOM 668 C C . ALA A 1 82 ? 2.776 -2.270 -6.856 1.00 89.44 82 ALA A C 1
ATOM 670 O O . ALA A 1 82 ? 3.351 -1.314 -6.341 1.00 89.44 82 ALA A O 1
ATOM 671 N N . VAL A 1 83 ? 2.552 -3.409 -6.209 1.00 90.06 83 VAL A N 1
ATOM 672 C CA . VAL A 1 83 ? 3.023 -3.682 -4.849 1.00 90.06 83 VAL A CA 1
ATOM 673 C C . VAL A 1 83 ? 4.126 -4.715 -4.903 1.00 90.06 83 VAL A C 1
ATOM 675 O O . VAL A 1 83 ? 3.973 -5.767 -5.519 1.00 90.06 83 VAL A O 1
ATOM 678 N N . TYR A 1 84 ? 5.217 -4.430 -4.213 1.00 90.88 84 TYR A N 1
ATOM 679 C CA . TYR A 1 84 ? 6.394 -5.276 -4.133 1.00 90.88 84 TYR A CA 1
ATOM 680 C C . TYR A 1 84 ? 6.686 -5.636 -2.682 1.00 90.88 84 TYR A C 1
ATOM 682 O O . TYR A 1 84 ? 6.412 -4.854 -1.772 1.00 90.88 84 TYR A O 1
ATOM 690 N N . SER A 1 85 ? 7.262 -6.816 -2.471 1.00 90.81 85 SER A N 1
ATOM 691 C CA . SER A 1 85 ? 7.814 -7.226 -1.180 1.00 90.81 85 SER A CA 1
ATOM 692 C C . SER A 1 85 ? 9.246 -6.714 -1.008 1.00 90.81 85 SER A C 1
ATOM 694 O O . SER A 1 85 ? 10.014 -6.674 -1.970 1.00 90.81 85 SER A O 1
ATOM 696 N N . GLY A 1 86 ? 9.633 -6.432 0.230 1.00 89.31 86 GLY A N 1
ATOM 697 C CA . GLY A 1 86 ? 10.962 -5.975 0.617 1.00 89.31 86 GLY A CA 1
ATOM 698 C C . GLY A 1 86 ? 11.064 -4.458 0.738 1.00 89.31 86 GLY A C 1
ATOM 699 O O . GLY A 1 86 ? 10.078 -3.777 1.016 1.00 89.31 86 GLY A O 1
ATOM 700 N N . GLU A 1 87 ? 12.279 -3.955 0.541 1.00 86.94 87 GLU A N 1
ATOM 701 C CA . GLU A 1 87 ? 12.608 -2.531 0.576 1.00 86.94 87 GLU A CA 1
ATOM 702 C C . GLU A 1 87 ? 12.791 -1.987 -0.850 1.00 86.94 87 GLU A C 1
ATOM 704 O O . GLU A 1 87 ? 13.237 -2.723 -1.740 1.00 86.94 87 GLU A O 1
ATOM 709 N N . PRO A 1 88 ? 12.464 -0.709 -1.091 1.00 85.50 88 PRO A N 1
ATOM 710 C CA . PRO A 1 88 ? 12.629 -0.104 -2.402 1.00 85.50 88 PRO A CA 1
ATOM 711 C C . PRO A 1 88 ? 14.108 0.044 -2.784 1.00 85.50 88 PRO A C 1
ATOM 713 O O . PRO A 1 88 ? 14.915 0.611 -2.049 1.00 85.50 88 PRO A O 1
ATOM 716 N N . ASP A 1 89 ? 14.450 -0.403 -3.994 1.00 79.44 89 ASP A N 1
ATOM 717 C CA . ASP A 1 89 ? 15.756 -0.152 -4.606 1.00 79.44 89 ASP A CA 1
ATOM 718 C C . ASP A 1 89 ? 15.748 1.218 -5.304 1.00 79.44 89 ASP A C 1
ATOM 720 O O . ASP A 1 89 ? 15.337 1.366 -6.461 1.00 79.44 89 ASP A O 1
ATOM 724 N N . THR A 1 90 ? 16.198 2.246 -4.584 1.00 69.75 90 THR A N 1
ATOM 725 C CA . THR A 1 90 ? 16.233 3.638 -5.064 1.00 69.75 90 THR A CA 1
ATOM 726 C C . THR A 1 90 ? 17.076 3.832 -6.323 1.00 69.75 90 THR A C 1
ATOM 728 O O . THR A 1 90 ? 16.806 4.747 -7.105 1.00 69.75 90 THR A O 1
ATOM 731 N N . THR A 1 91 ? 18.061 2.963 -6.575 1.00 68.19 91 THR A N 1
ATOM 732 C CA . THR A 1 91 ? 18.929 3.063 -7.758 1.00 68.19 91 THR A CA 1
ATOM 733 C C . THR A 1 91 ? 18.209 2.664 -9.043 1.00 68.19 91 THR A C 1
ATOM 735 O O . THR A 1 91 ? 18.488 3.212 -10.106 1.00 68.19 91 THR A O 1
ATOM 738 N N . ARG A 1 92 ? 17.241 1.746 -8.946 1.00 63.62 92 ARG A N 1
ATOM 739 C CA . ARG A 1 92 ? 16.436 1.270 -10.080 1.00 63.62 92 ARG A CA 1
ATOM 740 C C . ARG A 1 92 ? 15.174 2.089 -10.316 1.00 63.62 92 ARG A C 1
ATOM 742 O O . ARG A 1 92 ? 14.672 2.132 -11.434 1.00 63.62 92 ARG A O 1
ATOM 749 N N . LEU A 1 93 ? 14.643 2.711 -9.267 1.00 63.56 93 LEU A N 1
ATOM 750 C CA . LEU A 1 93 ? 13.332 3.361 -9.302 1.00 63.56 93 LEU A CA 1
ATOM 751 C C . LEU A 1 93 ? 13.394 4.857 -9.646 1.00 63.56 93 LEU A C 1
ATOM 753 O O . LEU A 1 93 ? 12.373 5.437 -9.989 1.00 63.56 93 LEU A O 1
ATOM 757 N N . THR A 1 94 ? 14.577 5.475 -9.619 1.00 55.28 94 THR A N 1
ATOM 758 C CA . THR A 1 94 ? 14.775 6.894 -9.976 1.00 55.28 94 THR A CA 1
ATOM 759 C C . THR A 1 94 ? 14.803 7.163 -11.485 1.00 55.28 94 THR A C 1
ATOM 761 O O . THR A 1 94 ? 14.567 8.298 -11.894 1.00 55.28 94 THR A O 1
ATOM 764 N N . SER A 1 95 ? 15.051 6.152 -12.330 1.00 55.84 95 SER A N 1
ATOM 765 C CA . SER A 1 95 ? 15.074 6.323 -13.795 1.00 55.84 95 SER A CA 1
ATOM 766 C C . SER A 1 95 ? 13.693 6.257 -14.443 1.00 55.84 95 SER A C 1
ATOM 768 O O . SER A 1 95 ? 13.496 6.777 -15.540 1.00 55.84 95 SER A O 1
ATOM 770 N N . ASN A 1 96 ? 12.738 5.607 -13.781 1.00 60.19 96 ASN A N 1
ATOM 771 C CA . ASN A 1 96 ? 11.380 5.457 -14.277 1.00 60.19 96 ASN A CA 1
ATOM 772 C C . ASN A 1 96 ? 10.534 6.521 -13.595 1.00 60.19 96 ASN A C 1
ATOM 774 O O . ASN A 1 96 ? 10.664 6.730 -12.397 1.00 60.19 96 ASN A O 1
ATOM 778 N N . GLN A 1 97 ? 9.689 7.222 -14.344 1.00 66.94 97 GLN A N 1
ATOM 779 C CA . GLN A 1 97 ? 8.813 8.270 -13.829 1.00 66.94 97 GLN A CA 1
ATOM 780 C C . GLN A 1 97 ? 7.747 7.693 -12.876 1.00 66.94 97 GLN A C 1
ATOM 782 O O . GLN A 1 97 ? 6.565 7.641 -13.205 1.00 66.94 97 GLN A O 1
ATOM 787 N N . ALA A 1 98 ? 8.161 7.223 -11.709 1.00 80.00 98 ALA A N 1
ATOM 788 C CA . ALA A 1 98 ? 7.333 6.522 -10.757 1.00 80.00 98 ALA A CA 1
ATOM 789 C C . ALA A 1 98 ? 7.560 7.073 -9.349 1.00 80.00 98 ALA A C 1
ATOM 791 O O . ALA A 1 98 ? 8.642 7.555 -9.013 1.00 80.00 98 ALA A O 1
ATOM 792 N N . THR A 1 99 ? 6.521 7.019 -8.525 1.00 86.88 99 THR A N 1
ATOM 793 C CA . THR A 1 99 ? 6.576 7.439 -7.123 1.00 86.88 99 THR A CA 1
ATOM 794 C C . THR A 1 99 ? 6.479 6.216 -6.229 1.00 86.88 99 THR A C 1
ATOM 796 O O . THR A 1 99 ? 5.636 5.351 -6.449 1.00 86.88 99 THR A O 1
ATOM 799 N N . ILE A 1 100 ? 7.345 6.139 -5.222 1.00 89.38 100 ILE A N 1
ATOM 800 C CA . ILE A 1 100 ? 7.370 5.037 -4.261 1.00 89.38 100 ILE A CA 1
ATOM 801 C C . ILE A 1 100 ? 6.624 5.473 -3.005 1.00 89.38 100 ILE A C 1
ATOM 803 O O . ILE A 1 100 ? 6.889 6.557 -2.485 1.00 89.38 100 ILE A O 1
ATOM 807 N N . GLY A 1 101 ? 5.727 4.627 -2.507 1.00 91.19 101 GLY A N 1
ATOM 808 C CA . GLY A 1 101 ? 4.954 4.893 -1.297 1.00 91.19 101 GLY A CA 1
ATOM 809 C C . GLY A 1 101 ? 4.892 3.691 -0.354 1.00 91.19 101 GLY A C 1
ATOM 810 O O . GLY A 1 101 ? 5.115 2.554 -0.781 1.00 91.19 101 GLY A O 1
ATOM 811 N N . PRO A 1 102 ? 4.585 3.917 0.934 1.00 93.75 102 PRO A N 1
ATOM 812 C CA . PRO A 1 102 ? 4.361 2.837 1.884 1.00 93.75 102 PRO A CA 1
ATOM 813 C C . PRO A 1 102 ? 3.066 2.084 1.576 1.00 93.75 102 PRO A C 1
ATOM 815 O O . PRO A 1 102 ? 2.117 2.632 1.010 1.00 93.75 102 PRO A O 1
ATOM 818 N N . ILE A 1 103 ? 2.993 0.847 2.055 1.00 94.06 103 ILE A N 1
ATOM 819 C CA . ILE A 1 103 ? 1.753 0.074 2.103 1.00 94.06 103 ILE A CA 1
ATOM 820 C C . ILE A 1 103 ? 1.166 0.137 3.507 1.00 94.06 103 ILE A C 1
ATOM 822 O O . ILE A 1 103 ? 1.888 0.141 4.505 1.00 94.06 103 ILE A O 1
ATOM 826 N N . TYR A 1 104 ? -0.159 0.164 3.586 1.00 94.00 104 TYR A N 1
ATOM 827 C CA . TYR A 1 104 ? -0.897 0.041 4.833 1.00 94.00 104 TYR A CA 1
ATOM 828 C C . TYR A 1 104 ? -1.756 -1.220 4.833 1.00 94.00 104 TYR A C 1
ATOM 830 O O . TYR A 1 104 ? -2.100 -1.745 3.782 1.00 94.00 104 TYR A O 1
ATOM 838 N N . THR A 1 105 ? -2.136 -1.689 6.014 1.00 93.56 105 THR A N 1
ATOM 839 C CA . THR A 1 105 ? -3.146 -2.730 6.209 1.00 93.56 105 THR A CA 1
ATOM 840 C C . THR A 1 105 ? -4.345 -2.156 6.936 1.00 93.56 105 THR A C 1
ATOM 842 O O . THR A 1 105 ? -4.204 -1.418 7.916 1.00 93.56 105 THR A O 1
ATOM 845 N N . LEU A 1 106 ? -5.533 -2.494 6.449 1.00 91.50 106 LEU A N 1
ATOM 846 C CA . LEU A 1 106 ? -6.789 -2.245 7.136 1.00 91.50 106 LEU A CA 1
ATOM 847 C C . LEU A 1 106 ? -6.830 -3.054 8.437 1.00 91.50 106 LEU A C 1
ATOM 849 O O . LEU A 1 106 ? -6.498 -4.232 8.437 1.00 91.50 106 LEU A O 1
ATOM 853 N N . GLN A 1 107 ? -7.243 -2.448 9.544 1.00 90.38 107 GLN A N 1
ATOM 854 C CA . GLN A 1 107 ? -7.447 -3.148 10.811 1.00 90.38 107 GLN A CA 1
ATOM 855 C C . GLN A 1 107 ? -8.948 -3.355 11.073 1.00 90.38 107 GLN A C 1
ATOM 857 O O . GLN A 1 107 ? -9.719 -2.416 10.846 1.00 90.38 107 GLN A O 1
ATOM 862 N N . PRO A 1 108 ? -9.365 -4.529 11.591 1.00 84.81 108 PRO A N 1
ATOM 863 C CA . PRO A 1 108 ? -8.530 -5.680 11.970 1.00 84.81 108 PRO A CA 1
ATOM 864 C C . PRO A 1 108 ? -8.241 -6.675 10.827 1.00 84.81 108 PRO A C 1
ATOM 866 O O . PRO A 1 108 ? -7.382 -7.534 10.993 1.00 84.81 108 PRO A O 1
ATOM 869 N N . ASP A 1 109 ? -8.922 -6.555 9.685 1.00 79.81 109 ASP A N 1
ATOM 870 C CA . ASP A 1 109 ? -9.009 -7.615 8.661 1.00 79.81 109 ASP A CA 1
ATOM 871 C C . ASP A 1 109 ? -7.715 -7.854 7.860 1.00 79.81 109 ASP A C 1
ATOM 873 O O . ASP A 1 109 ? -7.558 -8.879 7.207 1.00 79.81 109 ASP A O 1
ATOM 877 N N . GLY A 1 110 ? -6.764 -6.921 7.900 1.00 83.38 110 GLY A N 1
ATOM 878 C CA . GLY A 1 110 ? -5.429 -7.079 7.324 1.00 83.38 110 GLY A CA 1
ATOM 879 C C . GLY A 1 110 ? -5.313 -6.781 5.828 1.00 83.38 110 GLY A C 1
ATOM 880 O O . GLY A 1 110 ? -4.204 -6.847 5.302 1.00 83.38 110 GLY A O 1
ATOM 881 N N . SER A 1 111 ? -6.396 -6.408 5.137 1.00 88.75 111 SER A N 1
ATOM 882 C CA . SER A 1 111 ? -6.352 -6.124 3.695 1.00 88.75 111 SER A CA 1
ATOM 883 C C . SER A 1 111 ? -5.346 -5.018 3.373 1.00 88.75 111 SER A C 1
ATOM 885 O O . SER A 1 111 ? -5.371 -3.947 3.992 1.00 88.75 111 SER A O 1
ATOM 887 N N . LEU A 1 112 ? -4.476 -5.256 2.388 1.00 89.94 112 LEU A N 1
ATOM 888 C CA . LEU A 1 112 ? -3.505 -4.258 1.950 1.00 89.94 112 LEU A CA 1
ATOM 889 C C . LEU A 1 112 ? -4.223 -3.047 1.345 1.00 89.94 112 LEU A C 1
ATOM 891 O O . LEU A 1 112 ? -5.282 -3.156 0.719 1.00 89.94 112 LEU A O 1
ATOM 895 N N . ALA A 1 113 ? -3.630 -1.878 1.535 1.00 91.44 113 ALA A N 1
ATOM 896 C CA . ALA A 1 113 ? -4.133 -0.613 1.051 1.00 91.44 113 ALA A CA 1
ATOM 897 C C . ALA A 1 113 ? -2.979 0.293 0.614 1.00 91.44 113 ALA A C 1
ATOM 899 O O . ALA A 1 113 ? -1.999 0.472 1.342 1.00 91.44 113 ALA A O 1
ATOM 900 N N . VAL A 1 114 ? -3.118 0.888 -0.570 1.00 91.12 114 VAL A N 1
ATOM 901 C CA . VAL A 1 114 ? -2.143 1.830 -1.131 1.00 91.12 114 VAL A CA 1
ATOM 902 C C . VAL A 1 114 ? -2.693 3.255 -1.019 1.00 91.12 114 VAL A C 1
ATOM 904 O O . VAL A 1 114 ? -3.802 3.510 -1.505 1.00 91.12 114 VAL A O 1
ATOM 907 N N . PRO A 1 115 ? -1.949 4.197 -0.413 1.00 87.62 115 PRO A N 1
ATOM 908 C CA . PRO A 1 115 ? -2.303 5.609 -0.434 1.00 87.62 115 PRO A CA 1
ATOM 909 C C . PRO A 1 115 ? -2.039 6.204 -1.823 1.00 87.62 115 PRO A C 1
ATOM 911 O O . PRO A 1 115 ? -0.926 6.141 -2.329 1.00 87.62 115 PRO A O 1
ATOM 914 N N . THR A 1 116 ? -3.039 6.838 -2.435 1.00 83.62 116 THR A N 1
ATOM 915 C CA . THR A 1 116 ? -2.896 7.530 -3.735 1.00 83.62 116 THR A CA 1
ATOM 916 C C . THR A 1 116 ? -2.828 9.054 -3.609 1.00 83.62 116 THR A C 1
ATOM 918 O O . THR A 1 116 ? -2.968 9.774 -4.592 1.00 83.62 116 THR A O 1
ATOM 921 N N . GLY A 1 117 ? -2.655 9.566 -2.388 1.00 76.50 117 GLY A N 1
ATOM 922 C CA . GLY A 1 117 ? -2.652 10.998 -2.070 1.00 76.50 117 GLY A CA 1
ATOM 923 C C . GLY A 1 117 ? -4.035 11.572 -1.748 1.00 76.50 117 GLY A C 1
ATOM 924 O O . GLY A 1 117 ? -4.129 12.479 -0.928 1.00 76.50 117 GLY A O 1
ATOM 925 N N . MET A 1 118 ? -5.112 11.013 -2.310 1.00 75.44 118 MET A N 1
ATOM 926 C CA . MET A 1 118 ? -6.493 11.412 -1.983 1.00 75.44 118 MET A CA 1
ATOM 927 C C . MET A 1 118 ? -7.296 10.303 -1.306 1.00 75.44 118 MET A C 1
ATOM 929 O O . MET A 1 118 ? -8.138 10.581 -0.455 1.00 75.44 118 MET A O 1
ATOM 933 N N . VAL A 1 119 ? -7.055 9.047 -1.686 1.00 78.56 119 VAL A N 1
ATOM 934 C CA . VAL A 1 119 ? -7.815 7.892 -1.201 1.00 78.56 119 VAL A CA 1
ATOM 935 C C . VAL A 1 119 ? -6.892 6.712 -0.912 1.00 78.56 119 VAL A C 1
ATOM 937 O O . VAL A 1 119 ? -5.759 6.652 -1.389 1.00 78.56 119 VAL A O 1
ATOM 940 N N . PHE A 1 120 ? -7.393 5.760 -0.128 1.00 82.75 120 PHE A N 1
ATOM 941 C CA . PHE A 1 120 ? -6.787 4.439 0.006 1.00 82.75 120 PHE A CA 1
ATOM 942 C C . PHE A 1 120 ? -7.477 3.484 -0.958 1.00 82.75 120 PHE A C 1
ATOM 944 O O . PHE A 1 120 ? -8.688 3.285 -0.853 1.00 82.75 120 PHE A O 1
ATOM 951 N N . ILE A 1 121 ? -6.714 2.876 -1.865 1.00 84.44 121 ILE A N 1
ATOM 952 C CA . ILE A 1 121 ? -7.217 1.767 -2.679 1.00 84.44 121 ILE A CA 1
ATOM 953 C C . ILE A 1 121 ? -6.913 0.476 -1.932 1.00 84.44 121 ILE A C 1
ATOM 955 O O . ILE A 1 121 ? -5.756 0.211 -1.612 1.00 84.44 121 ILE A O 1
ATOM 959 N N . ARG A 1 122 ? -7.957 -0.299 -1.632 1.00 84.94 122 ARG A N 1
ATOM 960 C CA . ARG A 1 122 ? -7.851 -1.600 -0.964 1.00 84.94 122 ARG A CA 1
ATOM 961 C C . ARG A 1 122 ? -7.755 -2.708 -2.002 1.00 84.94 122 ARG A C 1
ATOM 963 O O . ARG A 1 122 ? -8.441 -2.648 -3.020 1.00 84.94 122 ARG A O 1
ATOM 970 N N . PHE A 1 123 ? -6.957 -3.724 -1.714 1.00 75.69 123 PHE A N 1
ATOM 971 C CA . PHE A 1 123 ? -6.973 -4.962 -2.484 1.00 75.69 123 PHE A CA 1
ATOM 972 C C . PHE A 1 123 ? -8.134 -5.824 -1.983 1.00 75.69 123 PHE A C 1
ATOM 974 O O . PHE A 1 123 ? -8.221 -6.094 -0.785 1.00 75.69 123 PHE A O 1
ATOM 981 N N . ALA A 1 124 ? -9.048 -6.184 -2.886 1.00 66.50 124 ALA A N 1
ATOM 982 C CA . ALA A 1 124 ? -9.988 -7.267 -2.629 1.00 66.50 124 ALA A CA 1
ATOM 983 C C . ALA A 1 124 ? -9.201 -8.583 -2.675 1.00 66.50 124 ALA A C 1
ATOM 985 O O . ALA A 1 124 ? -8.331 -8.734 -3.536 1.00 66.50 124 ALA A O 1
ATOM 986 N N . GLU A 1 125 ? -9.462 -9.461 -1.713 1.00 55.12 125 GLU A N 1
ATOM 987 C CA . GLU A 1 125 ? -8.912 -10.820 -1.686 1.00 55.12 125 GLU A CA 1
ATOM 988 C C . GLU A 1 125 ? -9.496 -11.680 -2.816 1.00 55.12 125 GLU A C 1
ATOM 990 O O . GLU A 1 125 ? -10.692 -11.482 -3.147 1.00 55.12 125 GLU A O 1
#

Radius of gyration: 29.53 Å; chains: 1; bounding box: 82×39×83 Å